Protein AF-A0A969JVE1-F1 (afdb_monomer_lite)

Sequence (108 aa):
MAQDRIPWATVVAYGAPGLGAGYMFLLLSLYVMKFATDVLLIAPAIMGIIFSVSRVWDAVSDPIVGYLSDRTRHSMGRRRLWMAASVVPIAATFVMLFSRRRTSWVAR

Structure (mmCIF, N/CA/C/O backbone):
data_AF-A0A969JVE1-F1
#
_entry.id   AF-A0A969JVE1-F1
#
loop_
_atom_site.group_PDB
_atom_site.id
_atom_site.type_symbol
_atom_site.label_atom_id
_atom_site.label_alt_id
_atom_site.label_comp_id
_atom_site.label_asym_id
_atom_site.label_entity_id
_atom_site.label_seq_id
_atom_site.pdbx_PDB_ins_code
_atom_site.Cartn_x
_atom_site.Cartn_y
_atom_site.Cartn_z
_atom_site.occupancy
_atom_site.B_iso_or_equiv
_atom_site.auth_seq_id
_atom_site.auth_comp_id
_atom_site.auth_asym_id
_atom_site.auth_atom_id
_atom_site.pdbx_PDB_model_num
ATOM 1 N N . MET A 1 1 ? -27.278 12.266 25.900 1.00 42.75 1 MET A N 1
ATOM 2 C CA . MET A 1 1 ? -26.313 11.204 25.548 1.00 42.75 1 MET A CA 1
ATOM 3 C 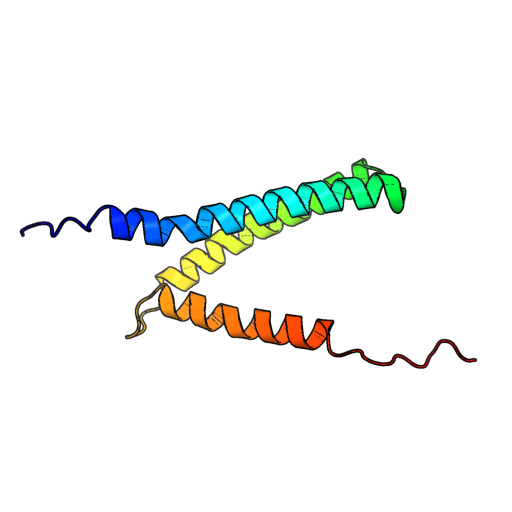C . MET A 1 1 ? -24.930 11.821 25.648 1.00 42.75 1 MET A C 1
ATOM 5 O O . MET A 1 1 ? -24.594 12.648 24.812 1.00 42.75 1 MET A O 1
ATOM 9 N N . ALA A 1 2 ? -24.205 11.562 26.739 1.00 47.50 2 ALA A N 1
ATOM 10 C CA . ALA A 1 2 ? -22.847 12.070 26.899 1.00 47.50 2 ALA A CA 1
ATOM 11 C C . ALA A 1 2 ? -21.973 11.403 25.830 1.00 47.50 2 ALA A C 1
ATOM 13 O O . ALA A 1 2 ? -21.848 10.184 25.797 1.00 47.50 2 ALA A O 1
AT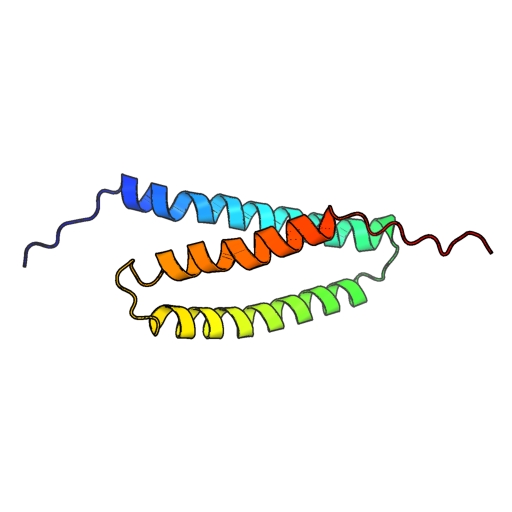OM 14 N N . GLN A 1 3 ? -21.469 12.200 24.891 1.00 58.25 3 GLN A N 1
ATOM 15 C CA . GLN A 1 3 ? -20.537 11.741 23.873 1.00 58.25 3 GLN A CA 1
ATOM 16 C C . GLN A 1 3 ? -19.223 11.408 24.587 1.00 58.25 3 GLN A C 1
ATOM 18 O O . GLN A 1 3 ? -18.450 12.324 24.873 1.00 58.25 3 GLN A O 1
ATOM 23 N N . ASP A 1 4 ? -18.978 10.134 24.895 1.00 67.81 4 ASP A N 1
ATOM 24 C CA . ASP A 1 4 ? -17.667 9.674 25.356 1.00 67.81 4 ASP A CA 1
ATOM 25 C C . ASP A 1 4 ? -16.640 10.024 24.275 1.00 67.81 4 ASP A C 1
ATOM 27 O O . ASP A 1 4 ? -16.548 9.392 23.218 1.00 67.81 4 ASP A O 1
ATOM 31 N N . ARG A 1 5 ? -15.917 11.127 24.489 1.00 71.19 5 ARG A N 1
ATOM 32 C CA . ARG A 1 5 ? -14.889 11.587 23.563 1.00 71.19 5 ARG A CA 1
ATOM 33 C C . ARG A 1 5 ? -13.725 10.614 23.658 1.00 71.19 5 ARG A C 1
ATOM 35 O O . ARG A 1 5 ? -13.071 10.509 24.690 1.00 71.19 5 ARG A O 1
ATOM 42 N N . ILE A 1 6 ? -13.478 9.909 22.562 1.00 81.94 6 ILE A N 1
ATOM 43 C CA . ILE A 1 6 ? -12.341 9.001 22.412 1.00 81.94 6 ILE A CA 1
ATOM 44 C C . ILE A 1 6 ? -11.045 9.768 22.727 1.00 81.94 6 ILE A C 1
ATOM 46 O O . ILE A 1 6 ? -10.837 10.846 22.159 1.00 81.94 6 ILE A O 1
ATOM 50 N N . PRO A 1 7 ? -10.171 9.254 23.611 1.00 86.88 7 PRO A N 1
ATOM 51 C CA . PRO A 1 7 ? -8.936 9.940 23.954 1.00 86.88 7 PRO A CA 1
ATOM 52 C C . PRO A 1 7 ? -8.054 10.091 22.713 1.00 86.88 7 PRO A C 1
ATOM 54 O O . PRO A 1 7 ? -7.920 9.166 21.907 1.00 86.88 7 PRO A O 1
ATOM 57 N N . TRP A 1 8 ? -7.422 11.257 22.572 1.00 84.50 8 TRP A N 1
ATOM 58 C CA . TRP A 1 8 ? -6.583 11.607 21.420 1.00 84.50 8 TRP A CA 1
ATOM 59 C C . TRP A 1 8 ? -5.483 10.566 21.155 1.00 84.50 8 TRP A C 1
ATOM 61 O O . TRP A 1 8 ? -5.174 10.272 20.005 1.00 84.50 8 TRP A O 1
ATOM 71 N N . ALA A 1 9 ? -4.963 9.931 22.210 1.00 85.44 9 ALA A N 1
ATOM 72 C CA . ALA A 1 9 ? -3.982 8.857 22.111 1.00 85.44 9 ALA A CA 1
ATOM 73 C C . ALA A 1 9 ? -4.513 7.641 21.330 1.00 85.44 9 ALA A C 1
ATOM 75 O O . ALA A 1 9 ? -3.771 7.035 20.564 1.00 85.44 9 ALA A O 1
ATOM 76 N N . THR A 1 10 ? -5.803 7.306 21.459 1.00 83.62 10 THR A N 1
ATOM 77 C CA . THR A 1 10 ? -6.426 6.219 20.680 1.00 83.62 10 THR A CA 1
ATOM 78 C C . THR A 1 10 ? -6.573 6.603 19.212 1.00 83.62 10 THR A C 1
ATOM 80 O O . THR A 1 10 ? -6.355 5.769 18.339 1.00 83.62 10 THR A O 1
ATOM 83 N N . VAL A 1 11 ? -6.890 7.867 18.925 1.00 83.12 11 VAL A N 1
ATOM 84 C CA . VAL A 1 11 ? -6.980 8.376 17.547 1.00 83.12 11 VAL A CA 1
ATOM 85 C C . VAL A 1 11 ? -5.612 8.318 16.866 1.00 83.12 11 VAL A C 1
ATOM 87 O O . VAL A 1 11 ? -5.497 7.801 15.755 1.00 83.12 11 VAL A O 1
ATOM 90 N N . VAL A 1 12 ? -4.562 8.773 17.556 1.00 85.00 12 VAL A N 1
ATOM 91 C CA . VAL A 1 12 ? -3.183 8.725 17.052 1.00 85.00 12 VAL A CA 1
ATOM 92 C C . VAL A 1 12 ? -2.703 7.281 16.897 1.00 85.00 12 VAL A C 1
ATOM 94 O O . VAL A 1 12 ? -2.185 6.934 15.840 1.00 85.00 12 VAL A O 1
ATOM 97 N N . ALA A 1 13 ? -2.927 6.413 17.888 1.00 83.69 13 ALA A N 1
ATOM 98 C CA . ALA A 1 13 ? -2.544 5.002 17.812 1.00 83.69 13 ALA A CA 1
ATOM 99 C C . ALA A 1 13 ? -3.271 4.251 16.684 1.00 83.69 13 ALA A C 1
ATOM 101 O O . ALA A 1 13 ? -2.683 3.380 16.049 1.00 83.69 13 ALA A O 1
ATOM 102 N N . TYR A 1 14 ? -4.528 4.603 16.397 1.00 80.94 14 TYR A N 1
ATOM 103 C CA . TYR A 1 14 ? -5.281 4.023 15.285 1.00 80.94 14 TYR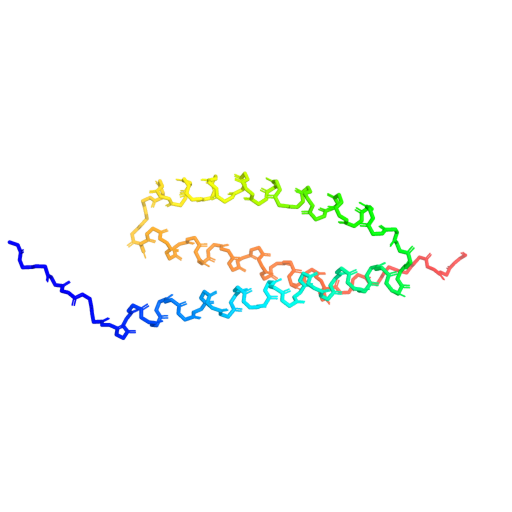 A CA 1
ATOM 104 C C . TYR A 1 14 ? -4.805 4.537 13.915 1.00 80.94 14 TYR A C 1
ATOM 106 O O . TYR A 1 14 ? -4.811 3.782 12.945 1.00 80.94 14 TYR A O 1
ATOM 114 N N . GLY A 1 15 ? -4.372 5.800 13.825 1.00 78.56 15 GLY A N 1
ATOM 115 C CA . GLY A 1 15 ? -3.856 6.406 12.592 1.00 78.56 15 GLY A CA 1
ATOM 116 C C . GLY A 1 15 ? -2.383 6.100 12.290 1.00 78.56 15 GLY A C 1
ATOM 117 O O . GLY A 1 15 ? -1.989 6.091 11.124 1.00 78.56 15 GLY A O 1
ATOM 118 N N . ALA A 1 16 ? -1.572 5.809 13.312 1.00 86.88 16 ALA A N 1
ATOM 119 C CA . ALA A 1 16 ? -0.130 5.589 13.178 1.00 86.88 16 ALA A CA 1
ATOM 120 C C . ALA A 1 16 ? 0.254 4.484 12.167 1.00 86.88 16 ALA A C 1
ATOM 122 O O . ALA A 1 16 ? 1.150 4.727 11.353 1.00 86.88 16 ALA A O 1
ATOM 123 N N . PRO A 1 17 ? -0.429 3.320 12.108 1.00 82.50 17 PRO A N 1
ATOM 124 C CA . PRO A 1 17 ? -0.145 2.303 11.092 1.00 82.50 17 PRO A CA 1
ATOM 125 C C . PRO A 1 17 ? -0.382 2.791 9.657 1.00 82.50 17 PRO A C 1
ATOM 127 O O . PRO A 1 17 ? 0.321 2.367 8.740 1.00 82.50 17 PRO A O 1
ATOM 130 N N . GLY A 1 18 ? -1.338 3.705 9.455 1.00 83.00 18 GLY A N 1
ATOM 131 C CA . GLY A 1 18 ? -1.643 4.273 8.142 1.00 83.00 18 GLY A CA 1
ATOM 132 C C . GLY A 1 18 ? -0.491 5.101 7.574 1.00 83.00 18 GLY A C 1
ATOM 133 O O . GLY A 1 18 ? -0.221 5.033 6.377 1.00 83.00 18 GLY A O 1
ATOM 134 N N . LEU A 1 19 ? 0.243 5.816 8.433 1.00 83.56 19 LEU A N 1
ATOM 135 C CA . LEU A 1 19 ? 1.429 6.575 8.025 1.00 83.56 19 LEU A CA 1
ATOM 136 C C . LEU A 1 19 ? 2.550 5.649 7.543 1.00 83.56 19 LEU A C 1
ATOM 138 O O . LEU A 1 19 ? 3.138 5.890 6.490 1.00 83.56 19 LEU A O 1
ATOM 142 N N . GLY A 1 20 ? 2.809 4.566 8.282 1.00 84.50 20 GLY A N 1
ATOM 143 C CA . GLY A 1 20 ? 3.810 3.571 7.898 1.00 84.50 20 GLY A CA 1
ATOM 144 C C . GLY A 1 20 ? 3.461 2.879 6.580 1.00 84.50 20 GLY A C 1
ATOM 145 O O . GLY A 1 20 ? 4.300 2.802 5.683 1.00 84.50 20 GLY A O 1
ATOM 146 N N . ALA A 1 21 ? 2.207 2.443 6.428 1.00 82.81 21 ALA A N 1
ATOM 147 C CA . ALA A 1 21 ? 1.729 1.811 5.200 1.00 82.81 21 ALA A CA 1
ATOM 148 C C . ALA A 1 21 ? 1.804 2.759 3.989 1.00 82.81 21 ALA A C 1
ATOM 150 O O . ALA A 1 21 ? 2.292 2.365 2.929 1.00 82.81 21 ALA A O 1
ATOM 151 N N . GLY A 1 22 ? 1.390 4.020 4.155 1.00 86.44 22 GLY A N 1
ATOM 152 C CA . GLY A 1 22 ? 1.466 5.028 3.096 1.00 86.44 22 GLY A CA 1
ATOM 153 C C . GLY A 1 22 ? 2.904 5.343 2.679 1.00 86.44 22 GLY A C 1
ATOM 154 O O . GLY A 1 22 ? 3.204 5.404 1.486 1.00 86.44 22 GLY A O 1
ATOM 155 N N . TYR A 1 23 ? 3.815 5.477 3.647 1.00 89.31 23 TYR A N 1
ATOM 156 C CA . TYR A 1 23 ? 5.230 5.725 3.368 1.00 89.31 23 TYR A CA 1
ATOM 157 C C . TYR A 1 23 ? 5.894 4.537 2.660 1.00 89.31 23 TYR A C 1
ATOM 159 O O . TYR A 1 23 ? 6.612 4.721 1.677 1.00 89.31 23 TYR A O 1
ATOM 167 N N . MET A 1 24 ? 5.599 3.311 3.101 1.00 88.00 24 MET A N 1
ATOM 168 C CA . MET A 1 24 ? 6.086 2.093 2.453 1.00 88.00 24 MET A CA 1
ATOM 169 C C . MET A 1 24 ? 5.600 1.994 1.001 1.00 88.00 24 MET A C 1
ATOM 171 O O . MET A 1 24 ? 6.395 1.706 0.107 1.00 88.00 24 MET A O 1
ATOM 175 N N . PHE A 1 25 ? 4.319 2.282 0.751 1.00 86.31 25 PHE A N 1
ATOM 176 C CA . PHE A 1 25 ? 3.750 2.275 -0.596 1.00 86.31 2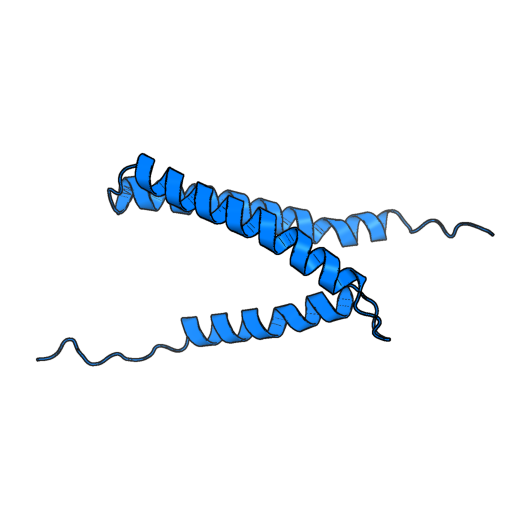5 PHE A CA 1
ATOM 177 C C . PHE A 1 25 ? 4.415 3.308 -1.517 1.00 86.31 25 PHE A C 1
ATOM 179 O O . PHE A 1 25 ? 4.732 3.000 -2.670 1.00 86.31 25 PHE A O 1
ATOM 186 N N . LEU A 1 26 ? 4.676 4.516 -1.004 1.00 89.75 26 LEU A N 1
ATOM 187 C CA . LEU A 1 26 ? 5.377 5.565 -1.744 1.00 89.75 26 LEU A CA 1
ATOM 188 C C . LEU A 1 26 ? 6.799 5.128 -2.118 1.00 89.75 26 LEU A C 1
ATOM 190 O O . LEU A 1 26 ? 7.169 5.191 -3.291 1.00 89.75 26 LEU A O 1
ATOM 194 N N . LEU A 1 27 ? 7.579 4.659 -1.140 1.00 90.88 27 LEU A N 1
ATOM 195 C CA . LEU A 1 27 ? 8.955 4.215 -1.366 1.00 90.88 27 LEU A CA 1
ATOM 196 C C . LEU A 1 27 ? 9.027 3.068 -2.375 1.00 90.88 27 LEU A C 1
ATOM 198 O O . LEU A 1 27 ? 9.856 3.105 -3.284 1.00 90.88 27 LEU A O 1
ATOM 202 N N . LEU A 1 28 ? 8.140 2.078 -2.247 1.00 88.75 28 LEU A N 1
ATOM 203 C CA . LEU A 1 28 ? 8.091 0.945 -3.166 1.00 88.75 28 LEU A CA 1
ATOM 204 C C . LEU A 1 28 ? 7.748 1.397 -4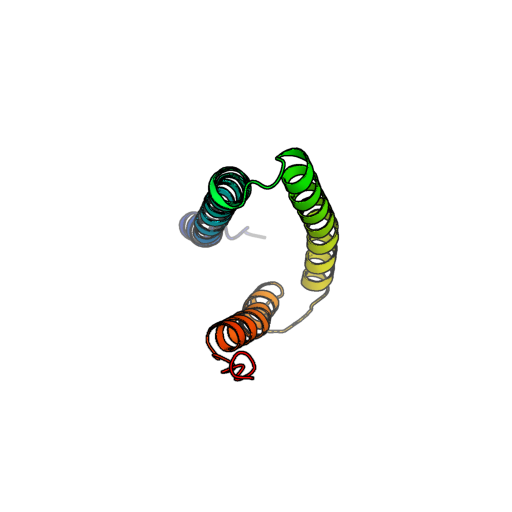.589 1.00 88.75 28 LEU A C 1
ATOM 206 O O . LEU A 1 28 ? 8.407 0.977 -5.537 1.00 88.75 28 LEU A O 1
ATOM 210 N N . SER A 1 29 ? 6.761 2.282 -4.739 1.00 86.88 29 SER A N 1
ATOM 211 C CA . SER A 1 29 ? 6.351 2.804 -6.048 1.00 86.88 29 SER A CA 1
ATOM 212 C C . SER A 1 29 ? 7.499 3.532 -6.755 1.00 86.88 29 SER A C 1
ATOM 214 O O . SER A 1 29 ? 7.746 3.298 -7.938 1.00 86.88 29 SER A O 1
ATOM 216 N N . LEU A 1 30 ? 8.236 4.374 -6.021 1.00 90.12 30 LEU A N 1
ATOM 217 C CA . LEU A 1 30 ? 9.406 5.083 -6.549 1.00 90.12 30 LEU A CA 1
ATOM 218 C C . LEU A 1 30 ? 10.535 4.118 -6.922 1.00 90.12 30 LEU A C 1
ATOM 220 O O . LEU A 1 30 ? 11.125 4.242 -7.997 1.00 90.12 30 LEU A O 1
ATOM 224 N N . TYR A 1 31 ? 10.817 3.144 -6.056 1.00 90.31 31 TYR A N 1
ATOM 225 C CA . TYR A 1 31 ? 11.853 2.145 -6.295 1.00 90.31 31 TYR A CA 1
ATOM 226 C C . TYR A 1 31 ? 11.556 1.297 -7.537 1.00 90.31 31 TYR A C 1
ATOM 228 O O . TYR A 1 31 ? 12.423 1.165 -8.397 1.00 90.31 31 TYR A O 1
ATOM 236 N N . VAL A 1 32 ? 10.333 0.772 -7.670 1.00 88.31 32 VAL A N 1
ATOM 237 C CA . VAL A 1 32 ? 9.926 -0.065 -8.812 1.00 88.31 32 VAL A CA 1
ATOM 238 C C . VAL A 1 32 ? 10.010 0.710 -10.124 1.00 88.31 32 VAL A C 1
ATOM 240 O O . VAL A 1 32 ? 10.538 0.184 -11.101 1.00 88.31 32 VAL A O 1
ATOM 243 N N . MET A 1 33 ? 9.548 1.964 -10.149 1.00 88.75 33 MET A N 1
ATOM 244 C CA . MET A 1 33 ? 9.640 2.808 -11.344 1.00 88.75 33 MET A CA 1
ATOM 245 C C . MET A 1 33 ? 11.097 3.021 -11.775 1.00 88.75 33 MET A C 1
ATOM 247 O O . MET A 1 33 ? 11.436 2.840 -12.948 1.00 88.75 33 MET A O 1
ATOM 251 N N . LYS A 1 34 ? 11.967 3.369 -10.818 1.00 89.38 34 LYS A N 1
ATOM 252 C CA . LYS A 1 34 ? 13.389 3.601 -11.082 1.00 89.38 34 LYS A CA 1
ATOM 253 C C . LYS A 1 34 ? 14.097 2.327 -11.537 1.00 89.38 34 LYS A C 1
ATOM 255 O O . LYS A 1 34 ? 14.794 2.337 -12.541 1.00 89.38 34 LYS A O 1
ATOM 260 N N . PHE A 1 35 ? 13.883 1.220 -10.836 1.00 89.38 35 PHE A N 1
ATOM 261 C CA . PHE A 1 35 ? 14.491 -0.065 -11.165 1.00 89.38 35 PHE A CA 1
ATOM 262 C C . PHE A 1 35 ? 14.064 -0.569 -12.551 1.00 89.38 35 PHE A C 1
ATOM 264 O O . PHE A 1 35 ? 14.902 -0.999 -13.342 1.00 89.38 35 PHE A O 1
ATOM 271 N N . ALA A 1 36 ? 12.775 -0.471 -12.881 1.00 87.31 36 ALA A N 1
ATOM 272 C CA . ALA A 1 36 ? 12.267 -0.912 -14.176 1.00 87.31 36 ALA A CA 1
ATOM 273 C C . ALA A 1 36 ? 12.827 -0.092 -15.353 1.00 87.31 36 ALA A C 1
ATOM 275 O O . ALA A 1 36 ? 13.069 -0.644 -16.425 1.00 87.31 36 ALA A O 1
ATOM 276 N N . THR A 1 37 ? 13.060 1.204 -15.147 1.00 87.69 37 THR A N 1
ATOM 277 C CA . THR A 1 37 ? 13.577 2.095 -16.194 1.00 87.69 37 THR A CA 1
ATOM 278 C C . THR A 1 37 ? 15.100 2.010 -16.314 1.00 87.69 37 THR A C 1
ATOM 280 O O . THR A 1 37 ? 15.617 1.842 -17.414 1.00 87.69 37 THR A O 1
ATOM 283 N N . ASP A 1 38 ? 15.823 2.070 -15.191 1.00 85.44 38 ASP A N 1
ATOM 284 C CA . ASP A 1 38 ? 17.287 2.199 -15.187 1.00 85.44 38 ASP A CA 1
ATOM 285 C C . ASP A 1 38 ? 18.007 0.845 -15.282 1.00 85.44 38 ASP A C 1
ATOM 287 O O . ASP A 1 38 ? 19.112 0.773 -15.814 1.00 85.44 38 ASP A O 1
ATOM 291 N N . VAL A 1 39 ? 17.408 -0.233 -14.758 1.00 88.75 39 VAL A N 1
ATOM 292 C CA . VAL A 1 39 ? 18.037 -1.567 -14.720 1.00 88.75 39 VAL A CA 1
ATOM 293 C C . VAL A 1 39 ? 17.455 -2.491 -15.781 1.00 88.75 39 VAL A C 1
ATOM 295 O O . VAL A 1 39 ? 18.204 -3.166 -16.483 1.00 88.75 39 VAL A O 1
ATOM 298 N N . LEU A 1 40 ? 16.125 -2.530 -15.917 1.00 85.69 40 LEU A N 1
ATOM 299 C CA . LEU A 1 40 ? 15.463 -3.386 -16.910 1.00 85.69 40 LEU A CA 1
ATOM 300 C C . LEU A 1 40 ? 15.347 -2.722 -18.289 1.00 85.69 40 LEU A C 1
ATOM 302 O O . LEU A 1 40 ? 14.955 -3.397 -19.239 1.00 85.69 40 LEU A O 1
ATOM 306 N N . LEU A 1 41 ? 15.682 -1.430 -18.405 1.00 86.38 41 LEU A N 1
ATOM 307 C CA . LEU A 1 41 ? 15.601 -0.650 -19.647 1.00 86.38 41 LEU A CA 1
ATOM 308 C C . LEU A 1 41 ? 14.201 -0.674 -20.286 1.00 86.38 41 LEU A C 1
ATOM 310 O O . LEU A 1 41 ? 14.050 -0.571 -21.505 1.00 86.38 41 LEU A O 1
ATOM 314 N N . ILE A 1 42 ? 13.157 -0.805 -19.463 1.00 88.50 42 ILE A N 1
ATOM 315 C CA . ILE A 1 42 ? 11.773 -0.731 -19.929 1.00 88.50 42 ILE A CA 1
ATOM 316 C C . ILE A 1 42 ? 11.452 0.733 -20.218 1.00 88.50 42 ILE A C 1
ATOM 318 O O . ILE A 1 42 ? 11.744 1.622 -19.419 1.00 88.50 42 ILE A O 1
ATOM 322 N N . ALA A 1 43 ? 10.811 0.987 -21.359 1.00 89.88 43 ALA A N 1
ATOM 323 C CA . ALA A 1 43 ? 10.396 2.332 -21.725 1.00 89.88 43 ALA A CA 1
ATOM 324 C C . ALA A 1 43 ? 9.494 2.946 -20.627 1.00 89.88 43 ALA A C 1
ATOM 326 O O . ALA A 1 43 ? 8.489 2.324 -20.256 1.00 89.88 43 ALA A O 1
ATOM 327 N N . PRO A 1 44 ? 9.766 4.185 -20.163 1.00 86.81 44 PRO A N 1
ATOM 328 C CA . PRO A 1 44 ? 8.967 4.849 -19.128 1.00 86.81 44 PRO A CA 1
ATOM 329 C C . PRO A 1 44 ? 7.473 4.915 -19.458 1.00 86.81 44 PRO A C 1
ATOM 331 O O . PRO A 1 44 ? 6.632 4.829 -18.568 1.00 86.81 44 PRO A O 1
ATOM 334 N N . ALA A 1 45 ? 7.134 5.014 -20.748 1.00 89.50 45 ALA A N 1
ATOM 335 C CA . ALA A 1 45 ? 5.755 5.010 -21.224 1.00 89.50 45 ALA A CA 1
ATOM 336 C C . ALA A 1 45 ? 5.008 3.714 -20.858 1.00 89.50 45 ALA A C 1
ATOM 338 O O . ALA A 1 45 ? 3.860 3.768 -20.422 1.00 89.50 45 ALA A O 1
ATOM 339 N N . ILE A 1 46 ? 5.664 2.554 -20.975 1.00 89.50 46 ILE A N 1
ATOM 340 C CA . ILE A 1 46 ? 5.068 1.252 -20.642 1.00 89.50 46 ILE A CA 1
ATOM 341 C C . ILE A 1 46 ? 4.885 1.134 -19.130 1.00 89.50 46 ILE A C 1
ATOM 343 O O . ILE A 1 46 ? 3.812 0.746 -18.670 1.00 89.50 46 ILE A O 1
ATOM 347 N N . MET A 1 47 ? 5.895 1.526 -18.348 1.00 90.31 47 MET A N 1
ATOM 348 C CA . MET A 1 47 ? 5.774 1.548 -16.888 1.00 90.31 47 MET A CA 1
ATOM 349 C C . MET A 1 47 ? 4.657 2.485 -16.430 1.00 90.31 47 MET A C 1
ATOM 351 O O . MET A 1 47 ? 3.874 2.111 -15.560 1.00 90.31 47 MET A O 1
ATOM 355 N N . GLY A 1 48 ? 4.523 3.657 -17.056 1.00 88.75 48 GLY A N 1
ATOM 356 C CA . GLY A 1 48 ? 3.410 4.574 -16.827 1.00 88.75 48 GLY A CA 1
ATOM 357 C C . GLY A 1 48 ? 2.054 3.896 -17.019 1.00 88.75 48 GLY A C 1
ATOM 358 O O . GLY A 1 48 ? 1.225 3.955 -16.116 1.00 88.75 48 GLY A O 1
ATOM 359 N N . ILE A 1 49 ? 1.861 3.171 -18.127 1.00 92.31 49 ILE A N 1
ATOM 360 C CA . ILE A 1 49 ? 0.623 2.418 -18.391 1.00 92.31 49 ILE A CA 1
ATOM 361 C C . ILE A 1 49 ? 0.383 1.349 -17.317 1.00 92.31 49 ILE A C 1
ATOM 363 O O . ILE A 1 49 ? -0.729 1.250 -16.802 1.00 92.31 49 ILE A O 1
ATOM 367 N N . ILE A 1 50 ? 1.408 0.581 -16.937 1.00 90.75 50 ILE A N 1
ATOM 368 C CA . ILE A 1 50 ? 1.292 -0.454 -15.894 1.00 90.75 50 ILE A CA 1
ATOM 369 C C . ILE A 1 50 ? 0.845 0.166 -14.564 1.00 90.75 50 ILE A C 1
ATOM 371 O O . ILE A 1 50 ? -0.099 -0.317 -13.937 1.00 90.75 50 ILE A O 1
ATOM 375 N N . PHE A 1 51 ? 1.479 1.264 -14.146 1.00 89.62 51 PHE A N 1
ATOM 376 C CA . PHE A 1 51 ? 1.091 1.979 -12.932 1.00 89.62 51 PHE A CA 1
ATOM 377 C C . PHE A 1 51 ? -0.316 2.580 -13.043 1.00 89.62 51 PHE A C 1
ATOM 379 O O . PHE A 1 51 ? -1.068 2.524 -12.072 1.00 89.62 51 PHE A O 1
ATOM 386 N N . SER A 1 52 ? -0.708 3.110 -14.203 1.00 90.00 52 SER A N 1
ATOM 387 C CA . SER A 1 52 ? -2.066 3.616 -14.428 1.00 90.00 52 SER A CA 1
ATOM 388 C C . SER A 1 52 ? -3.116 2.514 -14.305 1.00 90.00 52 SER A C 1
ATOM 390 O O . SER A 1 52 ? -4.102 2.704 -13.598 1.00 90.00 52 SER A O 1
ATOM 392 N N . VAL A 1 53 ? -2.895 1.351 -14.925 1.00 93.75 53 VAL A N 1
ATOM 393 C CA . VAL A 1 53 ? -3.798 0.194 -14.808 1.00 93.75 53 VAL A CA 1
ATOM 394 C C . VAL A 1 53 ? -3.889 -0.274 -13.356 1.00 93.75 53 VAL A C 1
ATOM 396 O O . VAL A 1 53 ? -4.991 -0.513 -12.867 1.00 93.75 53 VAL A O 1
ATOM 399 N N . SER A 1 54 ? -2.758 -0.323 -12.644 1.00 89.12 54 SER A N 1
ATOM 400 C CA . SER A 1 54 ? -2.723 -0.633 -11.210 1.00 89.12 54 SER A CA 1
ATOM 401 C C . SER A 1 54 ? -3.592 0.337 -10.394 1.00 89.12 54 SER A C 1
ATOM 403 O O . SER A 1 54 ? -4.437 -0.089 -9.613 1.00 89.12 54 SER A O 1
ATOM 405 N N . ARG A 1 55 ? -3.504 1.649 -10.655 1.00 89.25 55 ARG A N 1
ATOM 406 C CA . ARG A 1 55 ? -4.340 2.648 -9.964 1.00 89.25 55 ARG A CA 1
ATOM 407 C C . ARG A 1 55 ? -5.823 2.542 -10.290 1.00 89.25 55 ARG A C 1
ATOM 409 O O . ARG A 1 55 ? -6.644 2.780 -9.410 1.00 89.25 55 ARG A O 1
ATOM 416 N N . VAL A 1 56 ? -6.176 2.206 -11.530 1.00 93.62 56 VAL A N 1
ATOM 417 C CA . VAL A 1 56 ? -7.577 1.956 -11.903 1.00 93.62 56 VAL A CA 1
ATOM 418 C C . VAL A 1 56 ? -8.108 0.734 -11.158 1.00 93.62 56 VAL A C 1
ATOM 420 O O . VAL A 1 56 ? -9.229 0.764 -10.655 1.00 93.62 56 VAL A O 1
ATOM 423 N N . TRP A 1 57 ? -7.297 -0.318 -11.042 1.00 90.00 57 TRP A N 1
ATOM 424 C CA . TRP A 1 57 ? -7.654 -1.505 -10.276 1.00 90.00 57 TRP A CA 1
ATOM 425 C C . TRP A 1 57 ? -7.870 -1.198 -8.789 1.00 90.00 57 TRP A C 1
ATOM 427 O O . TRP A 1 57 ? -8.892 -1.607 -8.232 1.00 90.00 57 TRP A O 1
ATOM 437 N N . ASP A 1 58 ? -6.968 -0.438 -8.166 1.00 86.88 58 ASP A N 1
ATOM 438 C CA . ASP A 1 58 ? -7.108 -0.008 -6.769 1.00 86.88 58 ASP A CA 1
ATOM 439 C C . ASP A 1 58 ? -8.376 0.840 -6.581 1.00 86.88 58 ASP A C 1
ATOM 441 O O . ASP A 1 58 ? -9.178 0.581 -5.685 1.00 86.88 58 ASP A O 1
ATOM 445 N N . ALA A 1 59 ? -8.642 1.776 -7.501 1.00 88.69 59 ALA A N 1
ATOM 446 C CA . ALA A 1 59 ? -9.825 2.638 -7.457 1.00 88.69 59 ALA A CA 1
ATOM 447 C C . ALA A 1 59 ? -11.157 1.870 -7.522 1.00 88.69 59 ALA A C 1
ATOM 449 O O . ALA A 1 59 ? -12.173 2.367 -7.037 1.00 88.69 59 ALA A O 1
ATOM 450 N N . VAL A 1 60 ? -11.171 0.674 -8.116 1.00 91.31 60 VAL A N 1
ATOM 451 C CA . VAL A 1 60 ? -12.347 -0.210 -8.159 1.00 91.31 60 VAL A CA 1
ATOM 452 C C . VAL A 1 60 ? -12.378 -1.151 -6.954 1.00 91.31 60 VAL A C 1
ATOM 454 O O . VAL A 1 60 ? -13.439 -1.372 -6.365 1.00 91.31 60 VAL A O 1
ATOM 457 N N . SER A 1 61 ? -11.225 -1.692 -6.567 1.00 86.00 61 SER A N 1
ATOM 458 C CA . SER A 1 61 ? -11.107 -2.656 -5.471 1.00 86.00 61 SER A CA 1
ATOM 459 C C . SER A 1 61 ? -11.403 -2.019 -4.114 1.00 86.00 61 SER A C 1
ATOM 461 O O . SER A 1 61 ? -12.109 -2.621 -3.301 1.00 86.00 61 SER A O 1
ATOM 463 N N . ASP A 1 62 ? -10.944 -0.787 -3.885 1.00 85.44 62 ASP A N 1
ATOM 464 C CA . ASP A 1 62 ? -11.102 -0.081 -2.612 1.00 85.44 62 ASP A CA 1
ATOM 465 C C . ASP A 1 62 ? -12.585 0.136 -2.235 1.00 85.44 62 ASP A C 1
ATOM 467 O O . ASP A 1 62 ? -12.973 -0.233 -1.119 1.00 85.44 62 ASP A O 1
ATOM 471 N N . PRO A 1 63 ? -13.471 0.637 -3.126 1.00 84.56 63 PRO A N 1
ATOM 472 C CA . PRO A 1 63 ? -14.904 0.731 -2.847 1.00 84.56 63 PRO A CA 1
ATOM 473 C C . PRO A 1 63 ? -15.583 -0.621 -2.637 1.00 84.56 63 PRO A C 1
ATOM 475 O O . PRO A 1 63 ? -16.455 -0.730 -1.775 1.00 84.56 63 PRO A O 1
ATOM 478 N N . ILE A 1 64 ? -15.205 -1.652 -3.401 1.00 85.69 64 ILE A N 1
ATOM 479 C CA . ILE A 1 64 ? -15.798 -2.992 -3.276 1.00 85.69 64 ILE A CA 1
ATOM 480 C C . ILE A 1 64 ? -15.484 -3.568 -1.895 1.00 85.69 64 ILE A C 1
ATOM 482 O O . ILE A 1 64 ? -16.388 -4.024 -1.189 1.00 85.69 64 ILE A O 1
ATOM 486 N N . VAL A 1 65 ? -14.215 -3.512 -1.489 1.00 81.38 65 VAL A N 1
ATOM 487 C CA . VAL A 1 65 ? -13.770 -3.990 -0.177 1.00 81.38 65 VAL A CA 1
ATOM 488 C C . VAL A 1 65 ? -14.363 -3.130 0.937 1.00 81.38 65 VAL A C 1
ATOM 490 O O . VAL A 1 65 ? -14.812 -3.676 1.945 1.00 81.38 65 VAL A O 1
ATOM 493 N N . GLY A 1 66 ? -14.446 -1.810 0.754 1.00 79.75 66 GLY A N 1
ATOM 494 C CA . GLY A 1 66 ? -15.110 -0.904 1.693 1.00 79.75 66 GLY A CA 1
ATOM 495 C C . GLY A 1 66 ? -16.585 -1.257 1.900 1.00 79.75 66 GLY A C 1
ATOM 496 O O . GLY A 1 66 ? -17.029 -1.431 3.035 1.00 79.75 66 GLY A O 1
ATOM 497 N N . TYR A 1 67 ? -17.324 -1.461 0.809 1.00 81.25 67 TYR A N 1
ATOM 498 C CA . TYR A 1 67 ? -18.734 -1.847 0.838 1.00 81.25 67 TYR A CA 1
ATOM 499 C C . TYR A 1 67 ? -18.954 -3.207 1.509 1.00 81.25 67 TYR A C 1
ATOM 501 O O . TYR A 1 67 ? -19.848 -3.373 2.347 1.00 81.25 67 TYR A O 1
ATOM 509 N N . LEU A 1 68 ? -18.123 -4.191 1.164 1.00 78.00 68 LEU A N 1
ATOM 510 C CA . LEU A 1 68 ? -18.208 -5.536 1.717 1.00 78.00 68 LEU A CA 1
ATOM 511 C C . LEU A 1 68 ? -17.841 -5.550 3.214 1.00 78.00 68 LEU A C 1
ATOM 513 O O . LEU A 1 68 ? -18.512 -6.208 4.016 1.00 78.00 68 LEU A O 1
ATOM 517 N N . SER A 1 69 ? -16.853 -4.743 3.609 1.00 73.81 69 SER A N 1
ATOM 518 C CA . SER A 1 69 ? -16.464 -4.518 5.005 1.00 73.81 69 SER A CA 1
ATOM 519 C C . SER A 1 69 ? -17.583 -3.887 5.830 1.00 73.81 69 SER A C 1
ATOM 521 O O . SER A 1 69 ? -17.930 -4.396 6.902 1.00 73.81 69 SER A O 1
ATOM 523 N N . ASP A 1 70 ? -18.244 -2.860 5.298 1.00 73.31 70 ASP A N 1
ATOM 524 C CA . ASP A 1 70 ? -19.338 -2.174 5.989 1.00 73.31 70 ASP A CA 1
ATOM 525 C C . ASP A 1 70 ? -20.589 -3.046 6.161 1.00 73.31 70 ASP A C 1
ATOM 527 O O . ASP A 1 70 ? -21.302 -2.915 7.169 1.00 73.31 70 ASP A O 1
ATOM 531 N N . ARG A 1 71 ? -20.840 -3.969 5.221 1.00 70.19 71 ARG A N 1
ATOM 532 C CA . ARG A 1 71 ? -21.978 -4.903 5.259 1.00 70.19 71 ARG A CA 1
ATOM 533 C C . ARG A 1 71 ? -21.742 -6.113 6.172 1.00 70.19 71 ARG A C 1
ATOM 535 O O . ARG A 1 71 ? -22.697 -6.805 6.529 1.00 70.19 71 ARG A O 1
ATOM 542 N N . THR A 1 72 ? -20.505 -6.347 6.613 1.00 69.44 72 THR A N 1
ATOM 543 C CA . THR A 1 72 ? -20.159 -7.484 7.476 1.00 69.44 72 THR A CA 1
ATOM 544 C C . THR A 1 72 ? -20.579 -7.215 8.928 1.00 69.44 72 THR A C 1
ATOM 546 O O . THR A 1 72 ? -19.926 -6.470 9.658 1.00 69.44 72 THR A O 1
ATOM 549 N N . ARG A 1 73 ? -21.678 -7.830 9.388 1.00 59.56 73 ARG A N 1
ATOM 550 C CA . ARG A 1 73 ? -22.116 -7.795 10.798 1.00 59.56 73 ARG A CA 1
ATOM 551 C C . ARG A 1 73 ? -21.608 -9.033 11.543 1.00 59.56 73 ARG A C 1
ATOM 553 O O . ARG A 1 73 ? -22.299 -10.041 11.597 1.00 59.56 73 ARG A O 1
ATOM 560 N N . HIS A 1 74 ? -20.410 -8.946 12.122 1.00 63.41 74 HIS A N 1
ATOM 561 C CA . HIS A 1 74 ? -19.833 -10.000 12.968 1.00 63.41 74 HIS A CA 1
ATOM 562 C C . HIS A 1 74 ? -19.604 -9.496 14.402 1.00 63.41 74 HIS A C 1
ATOM 564 O O . HIS A 1 74 ? -19.288 -8.320 14.604 1.00 63.41 74 HIS A O 1
ATOM 570 N N . SER A 1 75 ? -19.725 -10.382 15.397 1.00 56.53 75 SER A N 1
ATOM 571 C CA . SER A 1 75 ? -19.641 -10.061 16.837 1.00 56.53 75 SER A CA 1
ATOM 572 C C . SER A 1 75 ? -18.301 -9.451 17.282 1.00 56.53 75 SER A C 1
ATOM 574 O O . SER A 1 75 ? -18.252 -8.734 18.274 1.00 56.53 75 SER A O 1
ATOM 576 N N . MET A 1 76 ? -17.223 -9.678 16.523 1.00 59.72 76 MET A N 1
ATOM 577 C CA . MET A 1 76 ? -15.859 -9.213 16.825 1.00 59.72 76 MET A CA 1
ATOM 578 C C . MET A 1 76 ? -15.582 -7.764 16.359 1.00 59.72 76 MET A C 1
ATOM 580 O O . MET A 1 76 ? -14.485 -7.243 16.564 1.00 59.72 76 MET A O 1
ATOM 584 N N . GLY A 1 77 ? -16.562 -7.110 15.720 1.00 60.19 77 GLY A N 1
ATOM 585 C CA . GLY A 1 77 ? -16.448 -5.760 15.158 1.00 60.19 77 GLY A CA 1
ATOM 586 C C . GLY A 1 77 ? -16.108 -5.747 13.661 1.00 60.19 77 GLY A C 1
ATOM 587 O O . GLY A 1 77 ? -15.240 -6.485 13.196 1.00 60.19 77 GLY A O 1
ATOM 588 N N . ARG A 1 78 ? -16.787 -4.869 12.905 1.00 61.47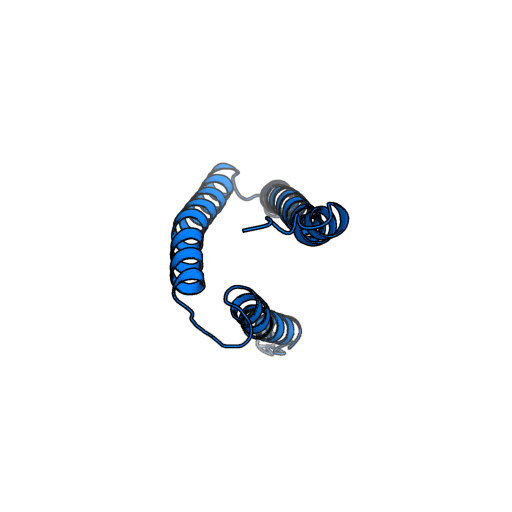 78 ARG A N 1
ATOM 589 C CA . ARG A 1 78 ? -16.802 -4.846 11.425 1.00 61.47 78 ARG A CA 1
ATOM 590 C C . ARG A 1 78 ? -15.406 -4.800 10.785 1.00 61.47 78 ARG A C 1
ATOM 592 O O . ARG A 1 78 ? -15.106 -5.606 9.918 1.00 61.47 78 ARG A O 1
ATOM 599 N N . ARG A 1 79 ? -14.516 -3.922 11.269 1.00 62.59 79 ARG A N 1
ATOM 600 C CA . ARG A 1 79 ? -13.153 -3.755 10.719 1.00 62.59 79 ARG A CA 1
ATOM 601 C C . ARG A 1 79 ? -12.135 -4.792 11.205 1.00 62.59 79 ARG A C 1
ATOM 603 O O . ARG A 1 79 ? -11.183 -5.080 10.489 1.00 62.59 79 ARG A O 1
ATOM 610 N N . ARG A 1 80 ? -12.319 -5.365 12.403 1.00 66.56 80 ARG A N 1
ATOM 611 C CA . ARG A 1 80 ? -11.358 -6.321 12.990 1.00 66.56 80 ARG A CA 1
ATOM 612 C C . ARG A 1 80 ? -11.369 -7.662 12.262 1.00 66.56 80 ARG A C 1
ATOM 614 O O . ARG A 1 80 ? -10.312 -8.257 12.085 1.00 66.56 80 ARG A O 1
ATOM 621 N N . LEU A 1 81 ? -12.538 -8.100 11.792 1.00 72.31 81 LEU A N 1
ATOM 622 C CA . LEU A 1 81 ? -12.659 -9.337 11.022 1.00 72.31 81 LEU A CA 1
ATOM 623 C C . LEU A 1 81 ? -11.958 -9.228 9.662 1.00 72.31 81 LEU A C 1
ATOM 625 O O . LEU A 1 81 ? -11.244 -10.143 9.280 1.00 72.31 81 LEU A O 1
ATOM 629 N N . TRP A 1 82 ? -12.098 -8.092 8.974 1.00 73.31 82 TRP A N 1
ATOM 630 C CA . TRP A 1 82 ? -11.432 -7.845 7.691 1.00 73.31 82 TRP A CA 1
ATOM 631 C C . TRP A 1 82 ? -9.912 -7.734 7.821 1.00 73.31 82 TRP A C 1
ATOM 633 O O . TRP A 1 82 ? -9.191 -8.276 6.989 1.00 73.31 82 TRP A O 1
ATOM 643 N N . MET A 1 83 ? -9.421 -7.111 8.897 1.00 72.25 83 MET A N 1
ATOM 644 C CA . MET A 1 83 ? -7.988 -7.087 9.210 1.00 72.25 83 MET A CA 1
ATOM 645 C C . MET A 1 83 ? -7.433 -8.475 9.552 1.00 72.25 83 MET A C 1
ATOM 647 O O . MET A 1 83 ? -6.311 -8.783 9.180 1.00 72.25 83 MET A O 1
ATOM 651 N N . ALA A 1 84 ? -8.197 -9.328 10.238 1.00 74.38 84 ALA A N 1
ATOM 652 C CA . ALA A 1 84 ? -7.779 -10.706 10.503 1.00 74.38 84 ALA A CA 1
ATOM 653 C C . ALA A 1 84 ? -7.863 -11.581 9.240 1.00 74.38 84 ALA A C 1
ATOM 655 O O . ALA A 1 84 ? -6.982 -12.400 8.989 1.00 74.38 84 ALA A O 1
ATOM 656 N N . ALA A 1 85 ? -8.893 -11.380 8.416 1.00 77.00 85 ALA A N 1
ATOM 657 C CA . ALA A 1 85 ? -9.077 -12.097 7.162 1.00 77.00 85 ALA A CA 1
ATOM 658 C C . ALA A 1 85 ? -7.974 -11.773 6.151 1.00 77.00 85 ALA A C 1
ATOM 660 O O . ALA A 1 85 ? -7.569 -12.674 5.426 1.00 77.00 85 ALA A O 1
ATOM 661 N N . SER A 1 86 ? -7.447 -10.540 6.125 1.00 75.94 86 SER A N 1
ATOM 662 C CA . SER A 1 86 ? -6.334 -10.166 5.243 1.00 75.94 86 SER A CA 1
ATOM 663 C C . SER A 1 86 ? -4.996 -10.804 5.637 1.00 75.94 86 SER A C 1
ATOM 665 O O . SER A 1 86 ? -4.150 -11.007 4.767 1.00 75.94 86 SER A O 1
ATOM 667 N N . VAL A 1 87 ? -4.814 -11.217 6.899 1.00 80.69 87 VAL A N 1
ATOM 668 C CA . VAL A 1 87 ? -3.614 -11.959 7.335 1.00 80.69 87 VAL A CA 1
ATOM 669 C C . VAL A 1 87 ? -3.481 -13.285 6.588 1.00 80.69 87 VAL A C 1
ATOM 671 O O . VAL A 1 87 ? -2.372 -13.668 6.232 1.00 80.69 87 VAL A O 1
ATOM 674 N N . VAL A 1 88 ? -4.591 -13.971 6.304 1.00 82.44 88 VAL A N 1
ATOM 675 C CA . VAL A 1 88 ? -4.587 -15.290 5.649 1.00 82.44 88 VAL A CA 1
ATOM 676 C C . VAL A 1 88 ? -3.996 -15.249 4.228 1.00 82.44 88 VAL A C 1
ATOM 678 O O . VAL A 1 88 ? -3.025 -15.968 3.987 1.00 82.44 88 VAL A O 1
ATOM 681 N N . PRO A 1 89 ? -4.494 -14.429 3.279 1.00 80.31 89 PRO A N 1
ATOM 682 C CA . PRO A 1 89 ? -3.920 -14.344 1.940 1.00 80.31 89 PRO A CA 1
ATOM 683 C C . PRO A 1 89 ? -2.512 -13.746 1.954 1.00 80.31 89 PRO A C 1
ATOM 685 O O . PRO A 1 89 ? -1.669 -14.195 1.179 1.00 80.31 89 PRO A O 1
ATOM 688 N N . ILE A 1 90 ? -2.210 -12.795 2.848 1.00 79.75 90 ILE A N 1
ATOM 689 C CA . ILE A 1 90 ? -0.850 -12.252 2.982 1.00 79.75 90 ILE A CA 1
ATOM 690 C C . ILE A 1 90 ? 0.123 -13.352 3.417 1.00 79.75 90 ILE A C 1
ATOM 692 O O . ILE A 1 90 ? 1.139 -13.564 2.756 1.00 79.75 90 ILE A O 1
ATOM 696 N N . ALA A 1 91 ? -0.197 -14.091 4.480 1.00 82.56 91 ALA A N 1
ATOM 697 C CA . ALA A 1 91 ? 0.635 -15.183 4.974 1.00 82.56 91 ALA A CA 1
ATOM 698 C C . ALA A 1 91 ? 0.785 -16.291 3.924 1.00 82.56 91 ALA A C 1
ATOM 700 O O . ALA A 1 91 ? 1.895 -16.766 3.695 1.00 82.56 91 ALA A O 1
ATOM 701 N N . ALA A 1 92 ? -0.297 -16.655 3.232 1.00 84.56 92 ALA A N 1
ATOM 702 C CA . ALA A 1 92 ? -0.253 -17.635 2.151 1.00 84.56 92 ALA A CA 1
ATOM 703 C C . ALA A 1 92 ? 0.672 -17.187 1.008 1.00 84.56 92 ALA A C 1
ATOM 705 O O . ALA A 1 92 ? 1.503 -17.968 0.550 1.00 84.56 92 ALA A O 1
ATOM 706 N N . THR A 1 93 ? 0.580 -15.924 0.587 1.00 81.69 93 THR A N 1
ATOM 707 C CA . THR A 1 93 ? 1.420 -15.366 -0.485 1.00 81.69 93 THR A CA 1
ATOM 708 C C . THR A 1 93 ? 2.883 -15.295 -0.057 1.00 81.69 93 THR A C 1
ATOM 710 O O . THR A 1 93 ? 3.776 -15.627 -0.833 1.00 81.69 93 THR A O 1
ATOM 713 N N . PHE A 1 94 ? 3.141 -14.929 1.199 1.00 81.62 94 PHE A N 1
ATOM 714 C CA . PHE A 1 94 ? 4.483 -14.899 1.773 1.00 81.62 94 PHE A CA 1
ATOM 715 C C . PHE A 1 94 ? 5.108 -16.299 1.829 1.00 81.62 94 PHE A C 1
ATOM 717 O O . PHE A 1 94 ? 6.247 -16.493 1.402 1.00 81.62 94 PHE A O 1
ATOM 724 N N . VAL A 1 95 ? 4.339 -17.300 2.272 1.00 84.31 95 VAL A N 1
ATOM 725 C CA . VAL A 1 95 ? 4.756 -18.706 2.231 1.00 84.31 95 VAL A CA 1
ATOM 726 C C . VAL A 1 95 ? 4.984 -19.153 0.793 1.00 84.31 95 VAL A C 1
ATOM 728 O O . VAL A 1 95 ? 5.990 -19.799 0.543 1.00 84.31 95 VAL A O 1
ATOM 731 N N . MET A 1 96 ? 4.128 -18.793 -0.166 1.00 80.75 96 MET A N 1
ATOM 732 C CA . MET A 1 96 ? 4.327 -19.137 -1.580 1.00 80.75 96 MET A CA 1
ATOM 733 C C . MET A 1 96 ? 5.596 -18.514 -2.170 1.00 80.75 96 MET A C 1
ATOM 735 O O . MET A 1 96 ? 6.298 -19.183 -2.925 1.00 80.75 96 MET A O 1
ATOM 739 N N . LEU A 1 97 ? 5.913 -17.270 -1.806 1.00 78.12 97 LEU A N 1
ATOM 740 C CA . LEU A 1 97 ? 7.104 -16.566 -2.278 1.00 78.12 97 LEU A CA 1
ATOM 741 C C . LEU A 1 97 ? 8.397 -17.215 -1.757 1.00 78.12 97 LEU A C 1
ATOM 743 O O . LEU A 1 97 ? 9.356 -17.377 -2.510 1.00 78.12 97 LEU A O 1
ATOM 747 N N . PHE A 1 98 ? 8.418 -17.616 -0.482 1.00 77.00 98 PHE A N 1
ATOM 748 C CA . PHE A 1 98 ? 9.579 -18.261 0.150 1.00 77.00 98 PHE A CA 1
ATOM 749 C C . PHE A 1 98 ? 9.599 -19.787 0.007 1.00 77.00 98 PHE A C 1
ATOM 751 O O . PHE A 1 98 ? 10.646 -20.418 0.174 1.00 77.00 98 PHE A O 1
ATOM 758 N N . SER A 1 99 ? 8.471 -20.389 -0.367 1.00 74.31 99 SER A N 1
ATOM 759 C CA . SER A 1 99 ? 8.353 -21.770 -0.826 1.00 74.31 99 SER A CA 1
ATOM 760 C C . SER A 1 99 ? 9.028 -21.868 -2.188 1.00 74.31 99 SER A C 1
ATOM 762 O O . SER A 1 99 ? 8.386 -21.904 -3.241 1.00 74.31 99 SER A O 1
ATOM 764 N N . ARG A 1 100 ? 10.358 -21.922 -2.166 1.00 50.78 100 ARG A N 1
ATOM 765 C CA . ARG A 1 100 ? 11.212 -22.210 -3.312 1.00 50.78 100 ARG A CA 1
ATOM 766 C C . ARG A 1 100 ? 10.736 -23.502 -3.986 1.00 50.78 100 ARG A C 1
ATOM 768 O O . ARG A 1 100 ? 11.192 -24.591 -3.637 1.00 50.78 100 ARG A O 1
ATOM 775 N N . ARG A 1 101 ? 9.863 -23.404 -4.998 1.00 57.66 101 ARG A N 1
ATOM 776 C CA . ARG A 1 101 ? 9.704 -24.468 -5.993 1.00 57.66 101 ARG A CA 1
ATOM 777 C C . ARG A 1 101 ? 11.038 -24.541 -6.719 1.00 57.66 101 ARG A C 1
ATOM 779 O O . ARG A 1 101 ? 11.374 -23.678 -7.523 1.00 57.66 101 ARG A O 1
ATOM 786 N N . ARG A 1 102 ? 11.847 -25.539 -6.367 1.00 53.38 102 ARG A N 1
ATOM 787 C CA . ARG A 1 102 ? 13.040 -25.923 -7.119 1.00 53.38 102 ARG A CA 1
ATOM 788 C C . ARG A 1 102 ? 12.556 -26.394 -8.494 1.00 53.38 102 ARG A C 1
ATOM 790 O O . ARG A 1 102 ? 12.296 -27.573 -8.694 1.00 53.38 102 ARG A O 1
ATOM 797 N N . THR A 1 103 ? 12.372 -25.459 -9.419 1.00 52.09 103 THR A N 1
ATOM 798 C CA . THR A 1 103 ? 12.060 -25.744 -10.818 1.00 52.09 103 THR A CA 1
ATOM 799 C C . THR A 1 103 ? 13.342 -26.266 -11.461 1.00 52.09 103 THR A C 1
ATOM 801 O O . THR A 1 103 ? 14.156 -25.509 -11.980 1.00 52.09 103 THR A O 1
ATOM 804 N N . SER A 1 104 ? 13.577 -27.571 -11.350 1.00 48.50 104 SER A N 1
ATOM 805 C CA . SER A 1 104 ? 14.654 -28.278 -12.043 1.00 48.50 104 SER A CA 1
ATOM 806 C C . SER A 1 104 ? 14.277 -28.472 -13.514 1.00 48.50 104 SER A C 1
ATOM 808 O O . SER A 1 104 ? 13.912 -29.571 -13.917 1.00 48.50 104 SER A O 1
ATOM 810 N N . TRP A 1 105 ? 14.305 -27.399 -14.304 1.00 54.16 105 TRP A N 1
ATOM 811 C CA . TRP A 1 105 ? 14.070 -27.469 -15.756 1.00 54.16 105 TRP A CA 1
ATOM 812 C C . TRP A 1 105 ? 15.131 -26.726 -16.586 1.00 54.16 105 TRP A C 1
ATOM 814 O O . TRP A 1 105 ? 14.944 -26.543 -17.778 1.00 54.16 105 TRP A O 1
ATOM 824 N N . VAL A 1 106 ? 16.270 -26.354 -15.986 1.00 55.19 106 VAL A N 1
ATOM 825 C CA . VAL A 1 106 ? 17.416 -25.722 -16.688 1.00 55.19 106 VAL A CA 1
ATOM 826 C C . VAL A 1 106 ? 18.622 -26.675 -16.772 1.00 55.19 106 VAL A C 1
ATOM 828 O O . VAL A 1 106 ? 19.775 -26.273 -16.789 1.00 55.19 106 VAL A O 1
ATOM 831 N N . ALA A 1 107 ? 18.365 -27.980 -16.810 1.00 52.78 107 ALA A N 1
ATOM 832 C CA . ALA A 1 107 ? 19.377 -28.980 -17.137 1.00 52.78 107 ALA A CA 1
ATOM 833 C C . ALA A 1 107 ? 18.769 -29.988 -18.112 1.00 52.78 107 ALA A C 1
ATOM 835 O O . ALA A 1 107 ? 18.358 -31.075 -17.708 1.00 52.78 107 ALA A O 1
ATOM 836 N N . ARG A 1 108 ? 18.620 -29.571 -19.369 1.00 46.16 108 ARG A N 1
ATOM 837 C CA . ARG A 1 108 ? 18.576 -30.424 -20.558 1.00 46.16 108 ARG A CA 1
ATOM 838 C C . ARG A 1 108 ? 18.782 -29.559 -21.790 1.00 46.16 108 ARG A C 1
ATOM 840 O O . ARG A 1 108 ? 18.155 -28.480 -21.829 1.00 46.16 108 ARG A O 1
#

Secondary structure (DSSP, 8-state):
-------HHHHHHHHHHHHHHHHHHHHHHHHHHHHHHHTS---HHHHHHHHHHHHHHHHHHHHHHHHHHHH---TT-HHHHHHHHHHHHHHHHHHHHHS------S--

Radius of gyration: 20.17 Å; chains: 1; bounding box: 46×42×49 Å

Foldseek 3Di:
DPPPPDDVVVVCVVCVVVVVVVVVVVVVLVVCLCCCCVPVVDDSVVVVVVVVVVVVVCVVVVVVLVVVLVPDDDPVDSVVVVVVVVCVVVVVVVCVVVVPPPPPPPPD

pLDDT: mean 78.7, std 12.61, range [42.75, 93.75]